Protein AF-A0A1G4RU21-F1 (afdb_monomer_lite)

Organism: NCBI:txid158890

Foldseek 3Di:
DDDDDDDDQDPPDPCSPDDDPDDDDDDPDDVVVVVCCCVPVVDDDPDDDDPPD

Structure (mmCIF, N/CA/C/O backbone):
data_AF-A0A1G4RU21-F1
#
_entry.id   AF-A0A1G4RU21-F1
#
loop_
_atom_site.group_PDB
_atom_site.id
_atom_site.type_symbol
_atom_site.label_atom_id
_atom_site.label_alt_id
_atom_site.label_comp_id
_atom_site.label_asym_id
_atom_site.label_entity_id
_atom_site.label_seq_id
_atom_site.pdbx_PDB_ins_code
_atom_site.Cartn_x
_atom_site.Cartn_y
_atom_site.Cartn_z
_atom_site.occupancy
_atom_site.B_iso_or_equiv
_atom_site.auth_seq_id
_atom_site.auth_comp_id
_atom_site.auth_asym_id
_atom_site.auth_atom_id
_atom_site.pdbx_PDB_model_num
ATOM 1 N N . MET A 1 1 ? 11.146 16.902 -8.602 1.00 60.56 1 MET A N 1
ATOM 2 C CA . MET A 1 1 ? 11.375 15.476 -8.921 1.00 60.56 1 MET A CA 1
ATOM 3 C C . MET A 1 1 ? 12.865 15.305 -9.137 1.00 60.56 1 MET A C 1
ATOM 5 O O . MET A 1 1 ? 13.491 16.292 -9.489 1.00 60.56 1 MET A O 1
ATOM 9 N N . ALA A 1 2 ? 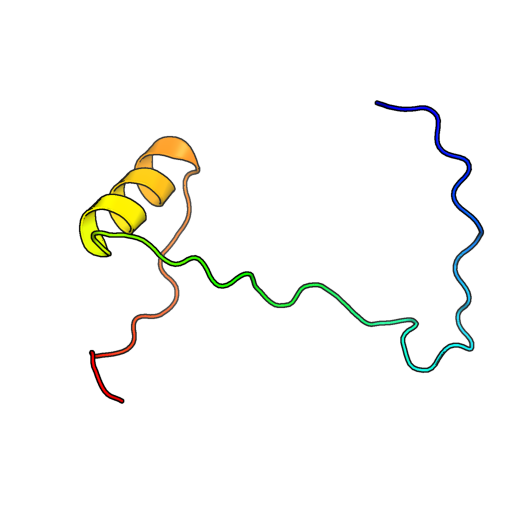13.443 14.145 -8.836 1.00 77.38 2 ALA A N 1
ATOM 10 C CA . ALA A 1 2 ? 14.871 13.942 -9.074 1.00 77.38 2 ALA A CA 1
ATOM 11 C C . ALA A 1 2 ? 15.160 13.878 -10.587 1.00 77.38 2 ALA A C 1
ATOM 13 O O . ALA A 1 2 ? 14.338 13.351 -11.338 1.00 77.38 2 ALA A O 1
ATOM 14 N N . ASP A 1 3 ? 16.303 14.426 -11.006 1.00 89.19 3 ASP A N 1
ATOM 15 C CA . ASP A 1 3 ? 16.751 14.457 -12.403 1.00 89.19 3 ASP A CA 1
ATOM 16 C C . ASP A 1 3 ? 17.343 13.096 -12.790 1.00 89.19 3 ASP A C 1
ATOM 18 O O . ASP A 1 3 ? 18.542 12.852 -12.657 1.00 89.19 3 ASP A O 1
ATOM 22 N N . PHE A 1 4 ? 16.479 12.177 -13.220 1.00 90.31 4 PHE A N 1
ATOM 23 C CA . PHE A 1 4 ? 16.886 10.873 -13.739 1.00 90.31 4 PHE A CA 1
ATOM 24 C C . PHE A 1 4 ? 16.919 10.880 -15.267 1.00 90.31 4 PHE A C 1
ATOM 26 O O . PHE A 1 4 ? 15.969 11.333 -15.905 1.00 90.31 4 PHE A O 1
ATOM 33 N N . ASP A 1 5 ? 17.974 10.304 -15.841 1.00 91.50 5 ASP A N 1
ATOM 34 C CA . ASP A 1 5 ? 18.028 9.961 -17.262 1.00 91.50 5 ASP A CA 1
ATOM 35 C C . ASP A 1 5 ? 17.363 8.588 -17.465 1.00 91.50 5 ASP A C 1
ATOM 37 O O . ASP A 1 5 ? 17.918 7.551 -17.088 1.00 91.50 5 ASP A O 1
ATOM 41 N N . ILE A 1 6 ? 16.114 8.586 -17.948 1.00 89.56 6 ILE A N 1
ATOM 42 C CA . ILE A 1 6 ? 15.334 7.361 -18.166 1.00 89.56 6 ILE A CA 1
ATOM 43 C C . ILE A 1 6 ? 15.520 6.909 -19.621 1.00 89.56 6 ILE A C 1
ATOM 45 O O . ILE A 1 6 ? 15.114 7.637 -20.528 1.00 89.56 6 ILE A O 1
ATOM 49 N N . PRO A 1 7 ? 16.066 5.703 -19.866 1.00 88.19 7 PRO A N 1
ATOM 50 C CA . PRO A 1 7 ? 16.274 5.199 -21.219 1.00 88.19 7 PRO A CA 1
ATOM 51 C C . PRO A 1 7 ? 14.950 4.933 -21.949 1.00 88.19 7 PRO A C 1
ATOM 53 O O . PRO A 1 7 ? 13.915 4.664 -21.332 1.00 88.19 7 PRO A O 1
ATOM 56 N N . GLU A 1 8 ? 14.994 4.956 -23.283 1.00 89.25 8 GLU A N 1
ATOM 57 C CA . GLU A 1 8 ? 13.827 4.680 -24.123 1.00 89.25 8 GLU A CA 1
ATOM 58 C C . GLU A 1 8 ? 13.241 3.280 -23.880 1.00 89.25 8 GLU A C 1
ATOM 60 O O . GLU A 1 8 ? 13.944 2.294 -23.633 1.00 89.25 8 GLU A O 1
ATOM 65 N N . ARG A 1 9 ? 11.911 3.180 -23.988 1.00 86.38 9 ARG A N 1
ATOM 66 C CA . ARG A 1 9 ? 11.189 1.917 -23.818 1.00 86.38 9 ARG A CA 1
ATOM 67 C C . ARG A 1 9 ? 11.544 0.945 -24.946 1.00 86.38 9 ARG A C 1
ATOM 69 O O . ARG A 1 9 ? 11.191 1.172 -26.099 1.00 86.38 9 ARG A O 1
ATOM 76 N N . SER A 1 10 ? 12.114 -0.205 -24.591 1.00 89.50 10 SER A N 1
ATOM 77 C CA . SER A 1 10 ? 12.243 -1.337 -25.515 1.00 89.50 10 SER A CA 1
ATOM 78 C C . SER A 1 10 ? 10.911 -2.078 -25.670 1.00 89.50 10 SER A C 1
ATOM 80 O O . SER A 1 10 ? 10.349 -2.579 -24.695 1.00 89.50 10 SER A O 1
ATOM 82 N N . THR A 1 11 ? 10.415 -2.178 -26.903 1.00 92.81 11 THR A N 1
ATOM 83 C CA . THR A 1 11 ? 9.190 -2.923 -27.246 1.00 92.81 11 THR A CA 1
ATOM 84 C C . THR A 1 11 ? 9.446 -4.394 -27.578 1.00 92.81 11 THR A C 1
ATOM 86 O O . THR A 1 11 ? 8.497 -5.165 -27.664 1.00 92.81 11 THR A O 1
ATOM 89 N N . SER A 1 12 ? 10.708 -4.804 -27.744 1.00 94.81 12 SER A N 1
ATOM 90 C CA . SER A 1 12 ? 11.085 -6.188 -28.072 1.00 94.81 12 SER A CA 1
ATOM 91 C C . SER A 1 12 ? 11.253 -7.090 -26.846 1.00 94.81 12 SER A C 1
ATOM 93 O O . SER A 1 12 ? 11.394 -8.303 -26.985 1.00 94.81 12 SER A O 1
ATOM 95 N N . SER A 1 13 ? 11.246 -6.516 -25.640 1.00 92.44 13 SER A N 1
ATOM 96 C CA . SER A 1 13 ? 11.341 -7.275 -24.393 1.00 92.44 13 SER A CA 1
ATOM 97 C C . SER A 1 13 ? 10.067 -8.097 -24.145 1.00 92.44 13 SER A C 1
ATOM 99 O O . SER A 1 13 ? 8.969 -7.551 -24.268 1.00 92.44 13 SER A O 1
ATOM 101 N N . PRO A 1 14 ? 10.166 -9.354 -23.672 1.00 92.44 14 PRO A N 1
ATOM 102 C CA . PRO A 1 14 ? 8.993 -10.112 -23.221 1.00 92.44 14 PRO A CA 1
ATOM 103 C C . PRO A 1 14 ? 8.299 -9.459 -22.014 1.00 92.44 14 PRO A C 1
ATOM 105 O O . PRO A 1 14 ? 7.155 -9.776 -21.705 1.00 92.44 14 PRO A O 1
ATOM 108 N N . PHE A 1 15 ? 8.979 -8.530 -21.339 1.00 91.06 15 PHE A N 1
ATOM 109 C CA . PHE A 1 15 ? 8.447 -7.773 -20.211 1.00 91.06 15 PHE A CA 1
ATOM 110 C C . PHE A 1 15 ? 7.961 -6.374 -20.600 1.00 91.06 15 PHE A C 1
ATOM 112 O O . PHE A 1 15 ? 7.607 -5.595 -19.717 1.00 91.06 15 PHE A O 1
ATOM 119 N N . ALA A 1 16 ? 7.943 -6.029 -21.894 1.00 92.19 16 ALA A N 1
ATOM 120 C CA . ALA A 1 16 ? 7.627 -4.679 -22.362 1.00 92.19 16 ALA A CA 1
ATOM 121 C C . ALA A 1 16 ? 6.248 -4.176 -21.903 1.00 92.19 16 ALA A C 1
ATOM 123 O O . ALA A 1 16 ? 6.053 -2.964 -21.840 1.00 92.19 16 ALA A O 1
ATOM 124 N N . ASP A 1 17 ? 5.318 -5.077 -21.574 1.00 90.56 17 ASP A N 1
ATOM 125 C CA . ASP A 1 17 ? 3.965 -4.764 -21.098 1.00 90.56 17 ASP A CA 1
ATOM 126 C C . ASP A 1 17 ? 3.693 -5.170 -19.640 1.00 90.56 17 ASP A C 1
ATOM 128 O O . ASP A 1 17 ? 2.541 -5.150 -19.200 1.00 90.56 17 ASP A O 1
ATOM 132 N N . VAL A 1 18 ? 4.724 -5.492 -18.852 1.00 91.75 18 VAL A N 1
ATOM 133 C CA . VAL A 1 18 ? 4.548 -5.709 -17.408 1.00 91.75 18 VAL A CA 1
ATOM 134 C C . VAL A 1 18 ? 4.076 -4.416 -16.747 1.00 91.75 18 VAL A C 1
ATOM 136 O O . VAL A 1 18 ? 4.637 -3.340 -16.952 1.00 91.75 18 VAL A O 1
ATOM 139 N N . ARG A 1 19 ? 3.032 -4.530 -15.923 1.00 91.81 19 ARG A N 1
ATOM 140 C CA . ARG A 1 19 ? 2.468 -3.426 -15.142 1.00 91.81 19 ARG A CA 1
ATOM 141 C C . ARG A 1 19 ? 2.223 -3.891 -13.718 1.00 91.81 19 ARG A C 1
ATOM 143 O O . ARG A 1 19 ? 1.943 -5.065 -13.482 1.00 91.81 19 ARG A O 1
ATOM 150 N N . GLY A 1 20 ? 2.304 -2.957 -12.775 1.00 93.75 20 GLY A N 1
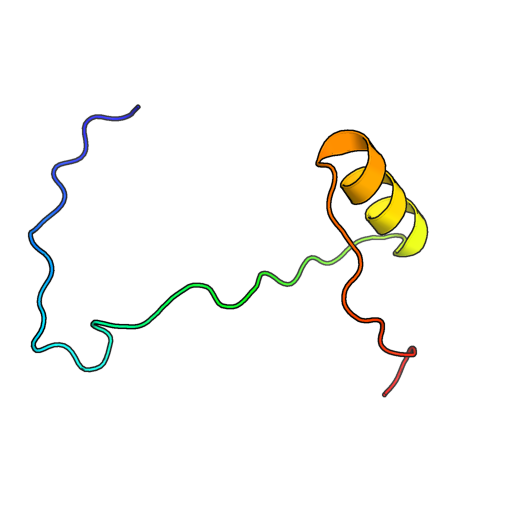ATOM 151 C CA . GLY A 1 20 ? 1.877 -3.220 -11.407 1.00 93.75 20 GLY A CA 1
ATOM 152 C C . GLY A 1 20 ? 0.404 -3.621 -11.401 1.00 93.75 20 GLY A C 1
ATOM 153 O O . GLY A 1 20 ? -0.439 -2.855 -11.857 1.00 93.75 20 GLY A O 1
ATOM 154 N N . HIS A 1 21 ? 0.110 -4.828 -10.922 1.00 94.88 21 HIS A N 1
ATOM 155 C CA . HIS A 1 21 ? -1.260 -5.333 -10.839 1.00 94.88 21 HIS A CA 1
ATOM 156 C C . HIS A 1 21 ? -1.918 -4.929 -9.510 1.00 94.88 21 HIS A C 1
ATOM 158 O O . HIS A 1 21 ? -3.036 -4.428 -9.496 1.00 94.88 21 HIS A O 1
ATOM 164 N N . HIS A 1 22 ? -1.205 -5.094 -8.394 1.00 95.25 22 HIS A N 1
ATOM 165 C CA . HIS A 1 22 ? -1.565 -4.589 -7.066 1.00 95.25 22 HIS A CA 1
ATOM 166 C C . HIS A 1 22 ? -0.346 -4.669 -6.134 1.00 95.25 22 HIS A C 1
ATOM 168 O O . HIS A 1 22 ? 0.685 -5.238 -6.496 1.00 95.25 22 HIS A O 1
ATOM 174 N N . VAL A 1 23 ? -0.474 -4.123 -4.923 1.00 95.25 23 VAL A N 1
ATOM 175 C CA . VAL A 1 23 ? 0.517 -4.248 -3.845 1.00 95.25 23 VAL A CA 1
ATOM 176 C C . VAL A 1 23 ? -0.152 -4.906 -2.642 1.00 95.25 23 VAL A C 1
ATOM 178 O O . VAL A 1 23 ? -1.229 -4.481 -2.230 1.00 95.25 23 VAL A O 1
ATOM 181 N N . ALA A 1 24 ? 0.486 -5.930 -2.074 1.00 95.25 24 ALA A N 1
ATOM 182 C CA . ALA A 1 24 ? 0.045 -6.553 -0.830 1.00 95.25 24 ALA A CA 1
ATOM 183 C C . ALA A 1 24 ? 0.714 -5.864 0.368 1.00 95.25 24 ALA A C 1
ATOM 185 O O . ALA A 1 24 ? 1.934 -5.699 0.393 1.00 95.25 24 ALA A O 1
ATOM 186 N N . ILE A 1 25 ? -0.081 -5.470 1.363 1.00 95.69 25 ILE A N 1
ATOM 187 C CA . ILE A 1 25 ? 0.392 -4.754 2.553 1.00 95.69 25 ILE A CA 1
ATOM 188 C C . ILE A 1 25 ? -0.035 -5.541 3.789 1.00 95.69 25 ILE A C 1
ATOM 190 O O . ILE A 1 25 ? -1.218 -5.821 3.973 1.00 95.69 25 ILE A O 1
ATOM 194 N N . ARG A 1 26 ? 0.927 -5.889 4.651 1.00 96.94 26 ARG A N 1
ATOM 195 C CA . ARG A 1 26 ? 0.629 -6.469 5.964 1.00 96.94 26 ARG A CA 1
ATOM 196 C C . ARG A 1 26 ? 0.286 -5.346 6.932 1.00 96.94 26 ARG A C 1
ATOM 198 O O . ARG A 1 26 ? 1.061 -4.407 7.091 1.00 96.94 26 ARG A O 1
ATOM 205 N N . VAL A 1 27 ? -0.856 -5.474 7.592 1.00 96.56 27 VAL A N 1
ATOM 206 C CA . VAL A 1 27 ? -1.355 -4.515 8.579 1.00 96.56 27 VAL A CA 1
ATOM 207 C C . VAL A 1 27 ? -1.667 -5.243 9.886 1.00 96.5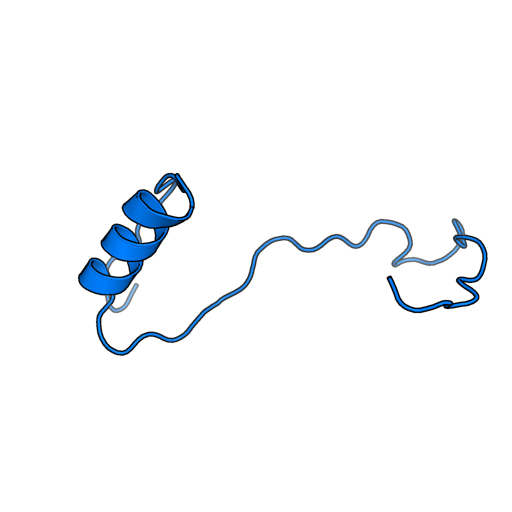6 27 VAL A C 1
ATOM 209 O O . VAL A 1 27 ? -1.986 -6.431 9.843 1.00 96.56 27 VAL A O 1
ATOM 212 N N . PRO A 1 28 ? -1.549 -4.573 11.044 1.00 97.12 28 PRO A N 1
ATOM 213 C CA . PRO A 1 28 ? -1.849 -5.191 12.334 1.0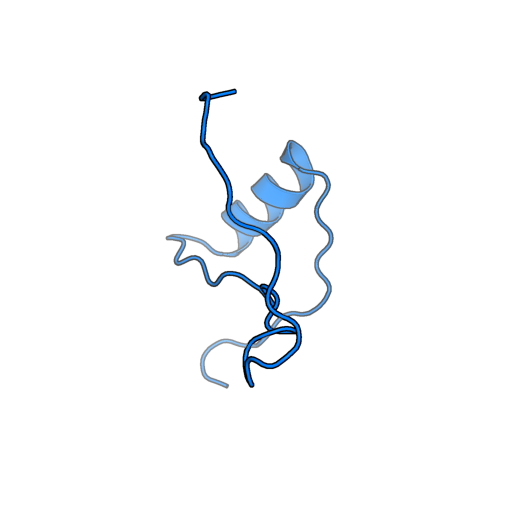0 97.12 28 PRO A CA 1
ATOM 214 C C . PRO A 1 28 ? -3.350 -5.439 12.528 1.00 97.12 28 PRO A C 1
ATOM 216 O O . PRO A 1 28 ? -3.723 -6.418 13.161 1.00 97.12 28 PRO A O 1
ATOM 219 N N . ASP A 1 29 ? -4.194 -4.571 11.963 1.00 96.81 29 ASP A N 1
ATOM 220 C CA . ASP A 1 29 ? -5.649 -4.687 11.978 1.00 96.81 29 ASP A CA 1
ATOM 221 C C . ASP A 1 29 ? -6.210 -4.301 10.604 1.00 96.81 29 ASP A C 1
ATOM 223 O O . ASP A 1 29 ? -5.897 -3.235 10.060 1.00 96.81 29 ASP A O 1
ATOM 227 N N . ARG A 1 30 ? -7.001 -5.199 10.014 1.00 94.75 30 ARG A N 1
ATOM 228 C CA . ARG A 1 30 ? -7.480 -5.066 8.633 1.00 94.75 30 ARG A CA 1
ATOM 229 C C . ARG A 1 30 ? -8.528 -3.969 8.491 1.00 94.75 30 ARG A C 1
ATOM 231 O O . ARG A 1 30 ? -8.460 -3.186 7.545 1.00 94.75 30 ARG A O 1
ATOM 238 N N . ASP A 1 31 ? -9.483 -3.913 9.408 1.00 96.06 31 ASP A N 1
ATOM 239 C CA . ASP A 1 31 ? -10.641 -3.032 9.274 1.00 96.06 31 ASP A CA 1
ATOM 240 C C . ASP A 1 31 ? -10.254 -1.572 9.546 1.00 96.06 31 ASP A C 1
ATOM 242 O O . ASP A 1 31 ? -10.646 -0.680 8.788 1.00 96.06 31 ASP A O 1
ATOM 246 N N . THR A 1 32 ? -9.365 -1.337 10.517 1.00 98.31 32 THR A N 1
ATOM 247 C CA . THR A 1 32 ? -8.739 -0.028 10.766 1.00 98.31 32 THR A CA 1
ATOM 248 C C . THR A 1 32 ? -7.986 0.470 9.532 1.00 98.31 32 THR A C 1
ATOM 250 O O . THR A 1 32 ? -8.113 1.637 9.154 1.00 98.31 32 THR A O 1
ATOM 253 N N . ALA A 1 33 ? -7.225 -0.402 8.859 1.00 98.06 33 ALA A N 1
ATOM 254 C CA . ALA A 1 33 ? -6.500 -0.030 7.646 1.00 98.06 33 ALA A CA 1
ATOM 255 C C . ALA A 1 33 ? -7.449 0.309 6.488 1.00 98.06 33 ALA A C 1
ATOM 257 O O . ALA A 1 33 ? -7.264 1.331 5.825 1.00 98.06 33 ALA A O 1
ATOM 258 N N . ILE A 1 34 ? -8.489 -0.503 6.264 1.00 97.38 34 ILE A N 1
ATOM 259 C CA . ILE A 1 34 ? -9.507 -0.232 5.238 1.00 97.38 34 ILE A CA 1
ATOM 260 C C . ILE A 1 34 ? -10.166 1.127 5.486 1.00 97.38 34 ILE A C 1
ATOM 262 O O . ILE A 1 34 ? -10.282 1.915 4.546 1.00 97.38 34 ILE A O 1
ATOM 266 N N . GLN A 1 35 ? -10.566 1.429 6.725 1.00 98.44 35 GLN A N 1
ATOM 267 C CA . GLN A 1 35 ? -11.161 2.722 7.059 1.00 98.44 35 GLN A CA 1
ATOM 268 C C . GLN A 1 35 ? -10.194 3.874 6.769 1.00 98.44 35 GLN A C 1
ATOM 270 O O . GLN A 1 35 ? -10.568 4.831 6.095 1.00 98.44 35 GLN A O 1
ATOM 275 N N . TRP A 1 36 ? -8.934 3.754 7.191 1.00 98.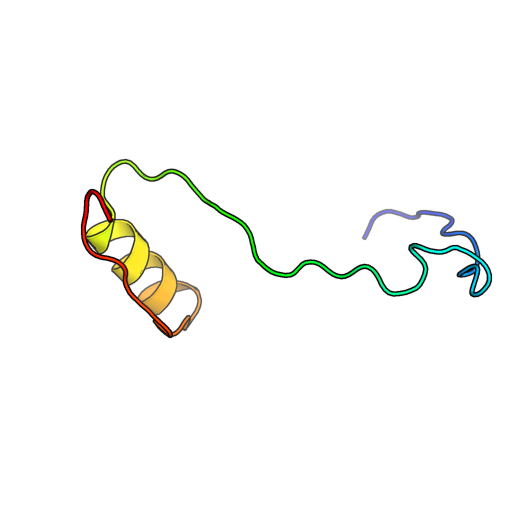44 36 TRP A N 1
ATOM 276 C CA . TRP A 1 36 ? -7.927 4.776 6.920 1.00 98.44 36 TRP A CA 1
ATOM 277 C C . TRP A 1 36 ? -7.741 5.025 5.415 1.00 98.44 36 TRP A C 1
ATOM 279 O O . TRP A 1 36 ? -7.734 6.179 4.988 1.00 98.44 36 TRP A O 1
ATOM 289 N N . TYR A 1 37 ? -7.643 3.972 4.593 1.00 98.31 37 TYR A N 1
ATOM 290 C CA . TYR A 1 37 ? -7.488 4.119 3.139 1.00 98.31 37 TYR A CA 1
ATOM 291 C C . TYR A 1 37 ? -8.700 4.791 2.486 1.00 98.31 37 TYR A C 1
ATOM 293 O O . TYR A 1 37 ? -8.532 5.608 1.579 1.00 98.31 37 TYR A O 1
ATOM 301 N N . ARG A 1 38 ? -9.913 4.490 2.958 1.00 98.06 38 ARG A N 1
ATOM 302 C CA . ARG A 1 38 ? -11.140 5.148 2.489 1.00 98.06 38 ARG A CA 1
ATOM 303 C C . ARG A 1 38 ? -11.152 6.625 2.876 1.00 98.06 38 ARG A C 1
ATOM 305 O O . ARG A 1 38 ? -11.341 7.474 2.017 1.00 98.06 38 ARG A O 1
ATOM 312 N N . ASP A 1 39 ? -10.876 6.936 4.136 1.00 98.56 39 ASP A N 1
ATOM 313 C CA . ASP A 1 39 ? -10.992 8.300 4.657 1.00 98.56 39 ASP A CA 1
ATOM 314 C C . ASP A 1 39 ? -9.878 9.227 4.153 1.00 98.56 39 ASP A C 1
ATOM 316 O O . ASP A 1 39 ? -10.085 10.431 4.004 1.00 98.56 39 ASP A O 1
ATOM 320 N N . LYS A 1 40 ? -8.670 8.691 3.941 1.00 98.56 40 LYS A N 1
ATOM 321 C CA . LYS A 1 40 ? -7.492 9.493 3.578 1.00 98.56 40 LYS A CA 1
ATOM 322 C C . LYS A 1 40 ? -7.211 9.527 2.089 1.00 98.56 40 LYS A C 1
ATOM 324 O O . LYS A 1 40 ? -6.689 10.535 1.621 1.00 98.56 40 LYS A O 1
ATOM 329 N N . LEU A 1 41 ? -7.517 8.452 1.366 1.00 98.12 41 LEU A N 1
ATOM 330 C CA . LEU A 1 41 ? -7.179 8.320 -0.052 1.00 98.12 41 LEU A CA 1
ATOM 331 C C . LEU A 1 41 ? -8.408 8.155 -0.956 1.00 98.12 41 LEU A C 1
ATOM 333 O O . LEU A 1 41 ? -8.233 8.037 -2.166 1.00 98.12 41 LEU A O 1
ATOM 337 N N . ASP A 1 42 ? -9.623 8.126 -0.393 1.00 98.12 42 ASP A N 1
ATOM 338 C CA . ASP A 1 42 ? -10.877 7.852 -1.116 1.00 98.12 42 ASP A CA 1
ATOM 339 C C . ASP A 1 42 ? -10.843 6.524 -1.897 1.00 98.12 42 ASP A C 1
ATOM 341 O O . ASP A 1 42 ? -11.401 6.365 -2.986 1.00 98.12 42 ASP A O 1
ATOM 345 N N . TRP A 1 43 ? -10.137 5.529 -1.355 1.00 97.50 43 TRP A N 1
ATOM 346 C CA . TRP A 1 43 ? -10.092 4.202 -1.962 1.00 97.50 43 TRP A CA 1
ATOM 347 C C . TRP A 1 43 ? -11.417 3.463 -1.780 1.00 97.50 43 TRP A C 1
ATOM 349 O O . TRP A 1 43 ? -12.150 3.671 -0.816 1.00 97.50 43 TRP A O 1
ATOM 359 N N . ARG A 1 44 ? -11.718 2.543 -2.703 1.00 97.94 44 ARG A N 1
ATOM 360 C CA . ARG A 1 44 ? -12.930 1.713 -2.669 1.00 97.94 44 ARG A CA 1
ATOM 361 C C . ARG A 1 44 ? -12.563 0.250 -2.494 1.00 97.94 44 ARG A C 1
ATOM 363 O O . ARG A 1 44 ? -11.659 -0.253 -3.154 1.00 97.94 44 ARG A O 1
ATOM 370 N N . VAL A 1 45 ? -13.301 -0.439 -1.630 1.00 96.94 45 VAL A N 1
ATOM 371 C CA . VAL A 1 45 ? -13.170 -1.889 -1.469 1.00 96.94 45 VAL A CA 1
ATOM 372 C C . VAL A 1 45 ? -13.844 -2.562 -2.657 1.00 96.94 45 VAL A C 1
ATOM 374 O O . VAL A 1 45 ? -15.054 -2.442 -2.829 1.00 96.94 45 VAL A O 1
ATOM 377 N N . VAL A 1 46 ? -13.055 -3.252 -3.478 1.00 97.06 46 VAL A N 1
ATOM 378 C CA . VAL A 1 46 ? -13.559 -3.993 -4.647 1.00 97.06 46 VAL A CA 1
ATOM 379 C C . VAL A 1 46 ? -13.843 -5.460 -4.334 1.00 97.06 46 VAL A C 1
ATOM 381 O O . VAL A 1 46 ? -14.706 -6.063 -4.962 1.00 97.06 46 VAL A O 1
ATOM 384 N N . HIS A 1 47 ? -13.130 -6.037 -3.363 1.00 95.12 47 HIS A N 1
ATOM 385 C CA . HIS A 1 47 ? -13.292 -7.426 -2.954 1.00 95.12 47 HIS A CA 1
ATOM 386 C C . HIS A 1 47 ? -12.731 -7.660 -1.547 1.00 95.12 47 HIS A C 1
ATOM 388 O O . HIS A 1 47 ? -11.812 -6.960 -1.110 1.00 95.12 47 HIS A O 1
ATOM 394 N N . THR A 1 48 ? -13.271 -8.659 -0.850 1.00 93.94 48 THR A N 1
ATOM 395 C CA . THR A 1 48 ? -12.812 -9.098 0.468 1.00 93.94 48 THR A CA 1
ATOM 396 C C . THR A 1 48 ? -12.811 -10.616 0.541 1.00 93.94 48 THR A C 1
ATOM 398 O O . THR A 1 48 ? -13.850 -11.224 0.303 1.00 93.94 48 THR A O 1
ATOM 401 N N . TRP A 1 49 ? -11.683 -11.189 0.943 1.00 90.50 49 TRP A N 1
ATOM 402 C CA . TRP A 1 49 ? -11.546 -12.621 1.191 1.00 90.50 49 TRP A CA 1
ATOM 403 C C . TRP A 1 49 ? -11.826 -12.937 2.670 1.00 90.50 49 TRP A C 1
ATOM 405 O O . TRP A 1 49 ? -11.507 -12.099 3.529 1.00 90.50 49 TRP A O 1
ATOM 415 N N . PRO A 1 50 ? -12.437 -14.092 2.987 1.00 87.12 50 PRO A N 1
ATOM 416 C CA . PRO A 1 50 ? -12.480 -14.600 4.350 1.00 87.12 50 PRO A CA 1
ATOM 417 C C . PRO A 1 50 ? -11.068 -14.929 4.853 1.00 87.12 50 PRO A C 1
ATOM 419 O O . PRO A 1 50 ? -10.126 -15.074 4.083 1.00 87.12 50 PRO A O 1
ATOM 422 N N . TYR A 1 51 ? -10.910 -15.017 6.172 1.00 81.88 51 TYR A N 1
ATOM 423 C CA . TYR A 1 51 ? -9.676 -15.544 6.747 1.00 81.88 51 TYR A CA 1
ATOM 424 C C . TYR A 1 51 ? -9.574 -17.049 6.453 1.00 81.88 51 TYR A C 1
ATOM 426 O O . TYR A 1 51 ? -10.553 -17.757 6.686 1.00 81.88 51 TYR A O 1
ATOM 434 N N . ASP A 1 52 ? -8.388 -17.503 6.027 1.00 80.25 52 ASP A N 1
ATOM 435 C CA . ASP A 1 52 ? -8.035 -18.919 5.793 1.00 80.25 52 ASP A CA 1
ATOM 436 C C . ASP A 1 52 ? -8.697 -19.580 4.560 1.00 80.25 52 ASP A C 1
ATOM 438 O O . ASP A 1 52 ? -9.026 -20.765 4.596 1.00 80.25 52 ASP A O 1
ATOM 442 N N . ASP A 1 53 ? -8.918 -18.813 3.483 1.00 58.09 53 ASP A N 1
ATOM 443 C CA . ASP A 1 53 ? -9.424 -19.319 2.194 1.00 58.09 53 ASP A CA 1
ATOM 444 C C . ASP A 1 53 ? -8.338 -19.771 1.196 1.00 58.09 53 ASP A C 1
ATOM 446 O O . ASP A 1 53 ? -7.160 -19.355 1.331 1.00 58.09 53 ASP A O 1
#

Radius of gyration: 17.66 Å; chains: 1; bounding box: 32×35×40 Å

Sequence (53 aa):
MADFDIPERSTSSPFADVRGHHVAIRVPDRDTAIQWYRDKLDWRVVHTWPYDD

InterPro domains:
  IPR004360 Glyoxalase/fosfomyci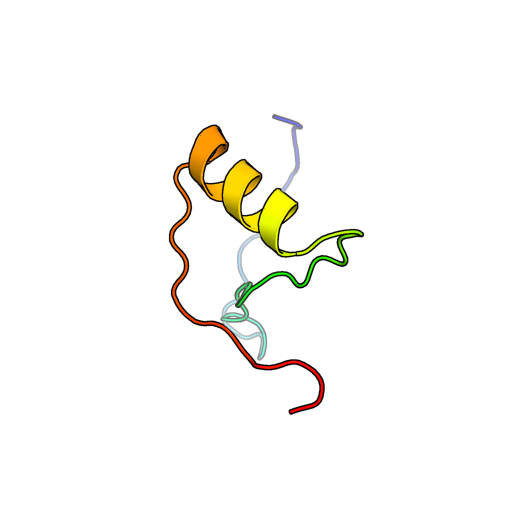n resistance/dioxygenase domain [PF00903] (21-50)
  IPR029068 Glyoxalase/Bleomycin resistance protein/Dihydroxybiphenyl dioxygenase [G3DSA:3.10.180.10] (4-53)
  IPR029068 Glyoxalase/Bleomycin resistance protein/Dihydroxybiphenyl dioxygenase [SSF54593] (3-53)
  IPR037523 Vicinal oxygen chelate (VOC), core domain [PS51819] (19-53)

pLDDT: mean 92.2, std 8.05, range [58.09, 98.56]

Secondary structure (DSSP, 8-state):
-----PPPPPSSSTTTT----------S-HHHHHHHHHHHH-------PPTT-